Protein AF-A0A562ICQ8-F1 (afdb_monomer)

InterPro domains:
  IPR003374 ApbE-like superfamily [G3DSA:3.10.520.10] (1-75)
  IPR003374 ApbE-like superfamily [SSF143631] (3-71)
  IPR024932 Flavin transferase ApbE [PF02424] (5-63)

Organism: Micromonospora olivasterospora (NCBI:txid1880)

Solvent-accessible surface area (backbone atoms only — not comparable to full-atom values): 4302 Å² total; per-residue (Å²): 132,86,87,64,23,75,14,72,28,60,52,87,89,52,81,61,79,50,54,20,86,91,77,72,44,58,40,70,70,38,49,31,16,33,18,36,20,81,44,48,72,61,1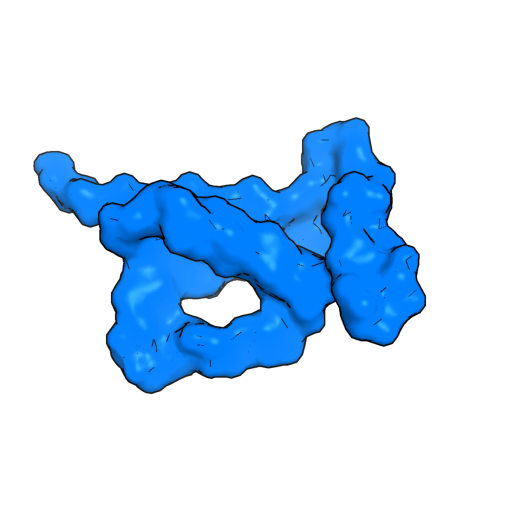3,35,51,49,5,44,50,33,29,33,55,19,82,71,43,60,66,74,47,50,91,84,45,75,40,47,78,48,74,43,58,78,79,134

Mean predicted aligned error: 4.52 Å

Sequence (76 aa):
MTAGAVGTSGVSGRRGHVVDPHTGEPADQLVSATVIGPDLAVADAYATALYAAGPTGLVWFRNGSDYRALFAHRRP

Radius of gyration: 12.37 Å; Cα contacts (8 Å, |Δi|>4): 139; chains: 1; bounding box: 34×24×31 Å

pLDDT: mean 89.19, std 11.4, range [45.28, 97.56]

Structure (mmCIF, N/CA/C/O backbone):
data_AF-A0A562ICQ8-F1
#
_entry.id   AF-A0A562ICQ8-F1
#
loop_
_atom_site.group_PDB
_atom_site.id
_atom_site.type_symbol
_atom_site.label_atom_id
_atom_site.label_alt_id
_atom_site.label_comp_id
_atom_site.label_asym_id
_atom_site.label_entity_id
_atom_site.label_seq_id
_atom_site.pdbx_PDB_ins_code
_atom_site.Cartn_x
_atom_site.Cartn_y
_atom_site.Cartn_z
_atom_site.occupancy
_atom_site.B_iso_or_equiv
_atom_site.auth_seq_id
_atom_site.auth_comp_id
_atom_site.auth_asym_id
_atom_site.auth_atom_id
_atom_site.pdbx_PDB_model_num
ATOM 1 N N . MET A 1 1 ? 22.809 -11.162 -7.101 1.00 45.28 1 MET A N 1
ATOM 2 C CA . MET A 1 1 ? 21.878 -10.287 -6.362 1.00 45.28 1 MET A CA 1
ATOM 3 C C . MET A 1 1 ? 20.759 -9.938 -7.319 1.00 45.28 1 MET A C 1
ATOM 5 O O . MET A 1 1 ? 21.044 -9.352 -8.352 1.00 45.28 1 MET A O 1
ATOM 9 N N . THR A 1 2 ? 19.530 -10.373 -7.072 1.00 53.09 2 THR A N 1
ATOM 10 C CA . THR A 1 2 ? 18.377 -9.863 -7.827 1.00 53.09 2 THR A CA 1
ATOM 11 C C . THR A 1 2 ? 18.107 -8.442 -7.347 1.00 53.09 2 THR A C 1
ATOM 13 O O . THR A 1 2 ? 17.913 -8.238 -6.151 1.00 53.09 2 THR A O 1
ATOM 16 N N . ALA A 1 3 ? 18.175 -7.464 -8.251 1.00 69.81 3 ALA A N 1
ATOM 17 C CA . ALA A 1 3 ? 17.782 -6.091 -7.951 1.00 69.81 3 ALA A CA 1
ATOM 18 C C . ALA A 1 3 ? 16.295 -6.050 -7.556 1.00 69.81 3 ALA A C 1
ATOM 20 O O . ALA A 1 3 ? 15.484 -6.779 -8.128 1.00 69.81 3 ALA A O 1
ATOM 21 N N . GLY A 1 4 ? 15.953 -5.227 -6.566 1.00 85.44 4 GLY A N 1
ATOM 22 C CA . GLY A 1 4 ? 14.590 -5.056 -6.075 1.00 85.44 4 GLY A CA 1
ATOM 23 C C . GLY A 1 4 ? 14.541 -4.093 -4.891 1.00 85.44 4 GLY A C 1
ATOM 24 O O . GLY A 1 4 ? 15.556 -3.833 -4.245 1.00 85.44 4 GLY A O 1
ATOM 25 N N . ALA A 1 5 ? 13.357 -3.565 -4.624 1.00 94.88 5 ALA A N 1
ATOM 26 C CA . ALA A 1 5 ? 13.077 -2.568 -3.606 1.00 94.88 5 ALA A CA 1
ATOM 27 C C . ALA A 1 5 ? 11.924 -3.027 -2.711 1.00 94.88 5 ALA A C 1
ATOM 29 O O . ALA A 1 5 ? 11.024 -3.741 -3.159 1.00 94.88 5 ALA A O 1
ATOM 30 N N . VAL A 1 6 ? 11.954 -2.599 -1.448 1.00 96.19 6 VAL A N 1
ATOM 31 C CA . VAL A 1 6 ? 10.914 -2.884 -0.455 1.00 96.19 6 VAL A CA 1
ATOM 32 C C . VAL A 1 6 ? 10.581 -1.593 0.287 1.00 96.19 6 VAL A C 1
ATOM 34 O O . VAL A 1 6 ? 11.447 -1.032 0.952 1.00 96.19 6 VAL A O 1
ATOM 37 N N . GLY A 1 7 ? 9.334 -1.140 0.178 1.00 96.31 7 GLY A N 1
ATOM 38 C CA . GLY A 1 7 ? 8.762 -0.048 0.970 1.00 96.31 7 GLY A CA 1
ATOM 39 C C . GLY A 1 7 ? 7.833 -0.604 2.046 1.00 96.31 7 GLY A C 1
ATOM 40 O O . GLY A 1 7 ? 7.188 -1.633 1.833 1.00 96.31 7 GLY A O 1
ATOM 41 N N . THR A 1 8 ? 7.770 0.015 3.225 1.00 95.38 8 THR A N 1
ATOM 42 C CA . THR A 1 8 ? 6.856 -0.409 4.302 1.00 95.38 8 THR A CA 1
ATOM 43 C C . THR A 1 8 ? 6.324 0.787 5.074 1.00 95.38 8 THR A C 1
ATOM 45 O O . THR A 1 8 ? 7.093 1.589 5.593 1.00 95.38 8 THR A O 1
ATOM 48 N N . SER A 1 9 ? 5.006 0.831 5.242 1.00 93.31 9 SER A N 1
ATOM 49 C CA . SER A 1 9 ? 4.301 1.799 6.080 1.00 93.31 9 SER A CA 1
ATOM 50 C C . SER A 1 9 ? 3.515 1.060 7.155 1.00 93.31 9 SER A C 1
ATOM 52 O O . SER A 1 9 ? 2.945 -0.004 6.917 1.00 93.31 9 SER A O 1
ATOM 54 N N . GLY A 1 10 ? 3.497 1.590 8.371 1.00 86.94 10 GLY A N 1
ATOM 55 C CA . GLY A 1 10 ? 2.838 0.935 9.493 1.00 86.94 10 GLY A CA 1
ATOM 56 C C . GLY A 1 10 ? 2.995 1.708 10.790 1.00 86.94 10 GLY A C 1
ATOM 57 O O . GLY A 1 10 ? 3.713 2.702 10.874 1.00 86.94 10 GLY A O 1
ATOM 58 N N . VAL A 1 11 ? 2.324 1.232 11.834 1.00 70.38 11 VAL A N 1
ATOM 59 C CA . VAL A 1 11 ? 2.139 1.989 13.084 1.00 70.38 11 VAL A CA 1
ATOM 60 C C . VAL A 1 11 ? 3.237 1.794 14.132 1.00 70.38 11 VAL A C 1
ATOM 62 O O . VAL A 1 11 ? 3.022 2.090 15.309 1.00 70.38 11 VAL A O 1
ATOM 65 N N . SER A 1 12 ? 4.419 1.305 13.752 1.00 60.56 12 SER A N 1
ATOM 66 C CA . SER A 1 12 ? 5.500 1.063 14.713 1.00 60.56 12 SER A CA 1
ATOM 67 C C . SER A 1 12 ? 6.060 2.390 15.249 1.00 60.56 12 SER A C 1
ATOM 69 O O . SER A 1 12 ? 6.935 3.000 14.649 1.00 60.56 12 SER A O 1
ATOM 71 N N . GLY A 1 13 ? 5.517 2.865 16.375 1.00 58.00 13 GLY A N 1
ATOM 72 C CA . GLY A 1 13 ? 6.043 3.989 17.162 1.00 58.00 13 GLY A CA 1
ATOM 73 C C . GLY A 1 13 ? 5.303 5.328 17.038 1.00 58.00 13 GLY A C 1
ATOM 74 O O . GLY A 1 13 ? 5.443 6.160 17.930 1.00 58.00 13 GLY A O 1
ATOM 75 N N . ARG A 1 14 ? 4.474 5.551 16.005 1.00 69.31 14 ARG A N 1
ATOM 76 C CA . ARG A 1 14 ? 3.708 6.806 15.841 1.00 69.31 14 ARG A CA 1
ATOM 77 C C . ARG A 1 14 ? 2.323 6.545 15.254 1.00 69.31 14 ARG A C 1
ATOM 79 O O . ARG A 1 14 ? 2.170 6.372 14.051 1.00 69.31 14 ARG A O 1
ATOM 86 N N . ARG A 1 15 ? 1.291 6.506 16.093 1.00 70.06 15 ARG A N 1
ATOM 87 C CA . ARG A 1 15 ? -0.097 6.377 15.616 1.00 70.06 15 ARG A CA 1
ATOM 88 C C . ARG A 1 15 ? -0.558 7.680 14.959 1.00 70.06 15 ARG A C 1
ATOM 90 O O . ARG A 1 15 ? -0.211 8.752 15.438 1.00 70.06 15 ARG A O 1
ATOM 97 N N . GLY A 1 16 ? -1.295 7.561 13.855 1.00 78.81 16 GLY A N 1
ATOM 98 C CA . GLY A 1 16 ? -1.963 8.671 13.166 1.00 78.81 16 GLY A CA 1
ATOM 99 C C . GLY A 1 16 ? -1.090 9.653 12.383 1.00 78.81 16 GLY A C 1
ATOM 100 O O . GLY A 1 16 ? -1.518 10.773 12.145 1.00 78.81 16 GLY A O 1
ATOM 101 N N . HIS A 1 17 ? 0.121 9.259 11.976 1.00 87.62 17 HIS A N 1
ATOM 102 C CA . HIS A 1 17 ? 0.957 10.093 11.098 1.00 87.62 17 HIS A CA 1
ATOM 103 C C . HIS A 1 17 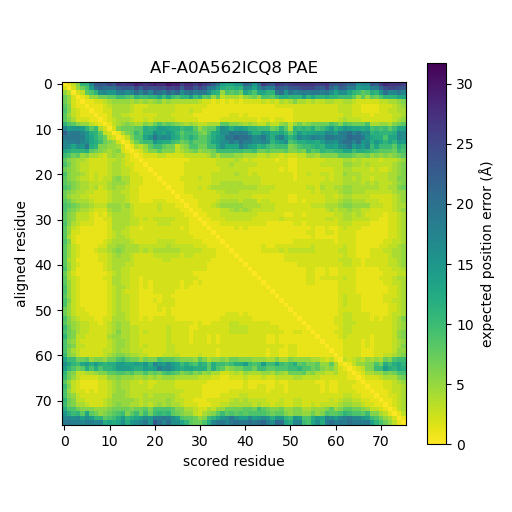? 0.631 9.935 9.603 1.00 87.62 17 HIS A C 1
ATOM 105 O O . HIS A 1 17 ? 1.009 10.795 8.813 1.00 87.62 17 HIS A O 1
ATOM 111 N N . VAL A 1 18 ? -0.054 8.852 9.222 1.00 92.38 18 VAL A N 1
ATOM 112 C CA . VAL A 1 18 ? -0.647 8.695 7.889 1.00 92.38 18 VAL A CA 1
ATOM 113 C C . VAL A 1 18 ? -2.136 8.990 8.000 1.00 92.38 18 VAL A C 1
ATOM 115 O O . VAL A 1 18 ? -2.808 8.469 8.893 1.00 92.38 18 VAL A O 1
ATOM 118 N N . VAL A 1 19 ? -2.623 9.827 7.092 1.00 93.06 19 VAL A N 1
ATOM 119 C CA . VAL A 1 19 ? -4.003 10.307 7.028 1.00 93.06 19 VAL A CA 1
ATOM 120 C C . VAL A 1 19 ? -4.636 9.775 5.750 1.00 93.06 19 VAL A C 1
ATOM 122 O O . VAL A 1 19 ? -3.994 9.791 4.698 1.00 93.06 19 VAL A O 1
ATOM 125 N N . ASP A 1 20 ? -5.878 9.308 5.836 1.00 93.62 20 ASP A N 1
ATOM 126 C CA . ASP A 1 20 ? -6.692 9.040 4.656 1.00 93.62 20 ASP A CA 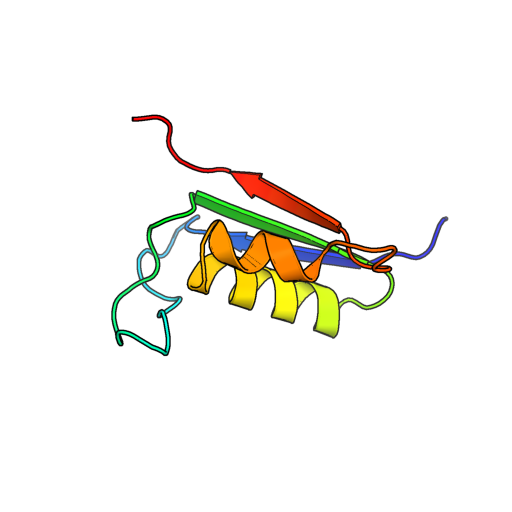1
ATOM 127 C C . ASP A 1 20 ? -7.112 10.386 4.033 1.00 93.62 20 ASP A C 1
ATOM 129 O O . ASP A 1 20 ? -7.858 11.150 4.653 1.00 93.62 20 ASP A O 1
ATOM 133 N N . PRO A 1 21 ? -6.646 10.716 2.815 1.00 93.94 21 PRO A N 1
ATOM 134 C CA . PRO A 1 21 ? -6.915 12.012 2.200 1.00 93.94 21 PRO A CA 1
ATOM 135 C C . PRO A 1 21 ? -8.390 12.223 1.826 1.00 93.94 21 PRO A C 1
ATOM 137 O O . PRO A 1 21 ? -8.784 13.359 1.573 1.00 93.94 21 PRO A O 1
ATOM 140 N N . HIS A 1 22 ? -9.207 11.167 1.766 1.00 93.69 22 HIS A N 1
ATOM 141 C CA . HIS A 1 22 ? -10.632 11.279 1.450 1.00 93.69 22 HIS A CA 1
ATOM 142 C C . HIS A 1 22 ? -11.478 11.660 2.665 1.00 93.69 22 HIS A C 1
ATOM 144 O O . HIS A 1 22 ? -12.519 12.296 2.504 1.00 93.69 22 HIS A O 1
ATOM 150 N N . THR A 1 23 ? -11.042 11.271 3.863 1.00 93.69 23 THR A N 1
ATOM 151 C CA . THR A 1 23 ? -11.778 11.489 5.117 1.00 93.69 23 THR A CA 1
ATOM 152 C C . THR A 1 23 ? -11.122 12.531 6.018 1.00 93.69 23 THR A C 1
ATOM 154 O O . THR A 1 23 ? -11.809 13.157 6.817 1.00 93.69 23 THR A O 1
ATOM 157 N N . GLY A 1 24 ? -9.812 12.751 5.880 1.00 94.38 24 GLY A N 1
ATOM 158 C CA . GLY A 1 24 ? -9.018 13.587 6.781 1.00 94.38 24 GLY A CA 1
ATOM 159 C C . GLY A 1 24 ? -8.654 12.899 8.100 1.00 94.38 24 GLY A C 1
ATOM 160 O O . GLY A 1 24 ? -7.973 13.502 8.928 1.00 94.38 24 GLY A O 1
ATOM 161 N N . GLU A 1 25 ? -9.061 11.643 8.290 1.00 93.81 25 GLU A N 1
ATOM 162 C CA . GLU A 1 25 ? -8.856 10.899 9.529 1.00 93.81 25 GLU A CA 1
ATOM 163 C C . GLU A 1 25 ? -7.563 10.058 9.500 1.00 93.81 25 GLU A C 1
ATOM 165 O O . GLU A 1 25 ? -7.107 9.624 8.434 1.00 93.81 25 GLU A O 1
ATOM 170 N N . PRO A 1 26 ? -6.947 9.788 10.665 1.00 93.19 26 PRO A N 1
ATOM 171 C CA . PRO A 1 26 ? -5.854 8.829 10.795 1.00 93.19 26 PRO A CA 1
ATOM 172 C C . PRO A 1 26 ? -6.181 7.448 10.207 1.00 93.19 26 PRO A C 1
ATOM 174 O O . PRO A 1 26 ? -7.164 6.822 10.593 1.00 93.19 26 PRO A O 1
ATOM 177 N N . ALA A 1 27 ? -5.303 6.915 9.356 1.00 92.38 27 ALA A N 1
ATOM 178 C CA . ALA A 1 27 ? -5.472 5.568 8.813 1.00 92.38 27 ALA A CA 1
ATOM 179 C C . ALA A 1 27 ? -5.224 4.482 9.882 1.00 92.38 27 ALA A C 1
ATOM 181 O O . ALA A 1 27 ? -4.144 4.415 10.489 1.00 92.38 27 ALA A O 1
ATOM 182 N N . ASP A 1 28 ? -6.213 3.606 10.089 1.00 90.62 28 ASP A N 1
ATOM 183 C CA . ASP A 1 28 ? -6.216 2.572 11.134 1.00 90.62 28 ASP A CA 1
ATOM 184 C C . ASP A 1 28 ? -6.662 1.171 10.663 1.00 90.62 28 ASP A C 1
ATOM 186 O O . ASP A 1 28 ? -6.630 0.214 11.443 1.00 90.62 28 ASP A O 1
ATOM 190 N N . GLN A 1 29 ? -7.017 1.024 9.382 1.00 90.75 29 GLN A N 1
ATOM 191 C CA . GLN A 1 29 ? -7.542 -0.226 8.819 1.00 90.75 29 GLN A CA 1
ATOM 192 C C . GLN A 1 29 ? -6.486 -1.340 8.713 1.00 90.75 29 GLN A C 1
ATOM 194 O O . GLN A 1 29 ? -6.818 -2.528 8.743 1.00 90.75 29 GLN A O 1
ATOM 199 N N . LEU A 1 30 ? -5.207 -0.974 8.586 1.00 91.81 30 LEU A N 1
ATOM 200 C CA . LEU A 1 30 ? -4.073 -1.895 8.512 1.00 91.81 30 LEU A CA 1
ATOM 201 C C . LEU A 1 30 ? -3.102 -1.650 9.673 1.00 91.81 30 LEU A C 1
ATOM 203 O O . LEU A 1 30 ? -2.934 -0.537 10.158 1.00 91.81 30 LEU A O 1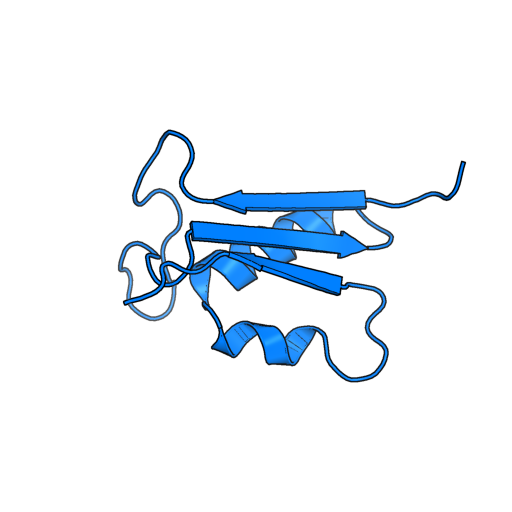
ATOM 207 N N . VAL A 1 31 ? -2.422 -2.708 10.115 1.00 92.12 31 VAL A N 1
ATOM 208 C CA . VAL A 1 31 ? -1.281 -2.625 11.043 1.00 92.12 31 VAL A CA 1
ATOM 209 C C . VAL A 1 31 ? -0.020 -2.215 10.286 1.00 92.12 31 VAL A C 1
ATOM 211 O O . VAL A 1 31 ? 0.754 -1.379 10.758 1.00 92.12 31 VAL A O 1
ATOM 214 N N . SER A 1 32 ? 0.180 -2.807 9.112 1.00 94.00 32 SER A N 1
ATOM 215 C CA . SER A 1 32 ? 1.256 -2.469 8.190 1.00 94.00 32 SER A CA 1
ATOM 216 C C . SER A 1 32 ? 0.885 -2.833 6.754 1.00 94.00 32 SER A C 1
ATOM 218 O O . SER A 1 32 ? 0.096 -3.749 6.508 1.00 94.00 32 SER A O 1
ATOM 220 N N . ALA A 1 33 ? 1.492 -2.120 5.814 1.00 95.94 33 ALA A N 1
ATOM 221 C CA . ALA A 1 33 ? 1.484 -2.385 4.387 1.00 95.94 33 ALA A CA 1
ATOM 222 C C . ALA A 1 33 ? 2.934 -2.386 3.888 1.00 95.94 33 ALA A C 1
ATOM 224 O O . ALA A 1 33 ? 3.686 -1.447 4.139 1.00 95.94 33 ALA A O 1
ATOM 225 N N . THR A 1 34 ? 3.323 -3.439 3.185 1.00 96.81 34 THR A N 1
ATOM 226 C CA . THR A 1 34 ? 4.645 -3.615 2.585 1.00 96.81 34 THR A CA 1
ATOM 227 C C . THR A 1 34 ? 4.473 -3.822 1.093 1.00 96.81 34 THR A C 1
ATOM 229 O O . THR A 1 34 ? 3.625 -4.605 0.668 1.00 96.81 34 THR A O 1
ATOM 232 N N . VAL A 1 35 ? 5.288 -3.148 0.290 1.00 97.44 35 VAL A N 1
ATOM 233 C CA . VAL A 1 35 ? 5.262 -3.268 -1.167 1.00 97.44 35 VAL A CA 1
ATOM 234 C C . VAL A 1 35 ? 6.660 -3.581 -1.675 1.00 97.44 35 VAL A C 1
ATOM 236 O O . VAL A 1 35 ? 7.635 -2.955 -1.270 1.00 97.44 35 VAL A O 1
ATOM 239 N N . ILE A 1 36 ? 6.746 -4.572 -2.557 1.00 96.06 36 ILE A N 1
ATOM 240 C CA . ILE A 1 36 ? 7.979 -5.030 -3.200 1.00 96.06 36 ILE A CA 1
ATOM 241 C C . ILE A 1 36 ? 7.882 -4.700 -4.688 1.00 96.06 36 ILE A C 1
ATOM 243 O O . ILE A 1 36 ? 6.837 -4.957 -5.281 1.00 96.06 36 ILE A O 1
ATOM 247 N N . GLY A 1 37 ? 8.945 -4.175 -5.296 1.00 95.31 37 GLY A N 1
ATOM 248 C CA . GLY A 1 37 ? 8.978 -3.866 -6.729 1.00 95.31 37 GLY A CA 1
ATOM 249 C C . GLY A 1 37 ? 10.367 -3.464 -7.236 1.00 95.31 37 GLY A C 1
ATOM 250 O O . GLY A 1 37 ? 11.345 -3.609 -6.504 1.00 95.31 37 GLY A O 1
ATOM 251 N N . PRO A 1 38 ? 10.489 -2.983 -8.482 1.00 95.44 38 PRO A N 1
ATOM 252 C CA . PRO A 1 38 ? 11.782 -2.650 -9.087 1.00 95.44 38 PRO A CA 1
ATOM 253 C C . PRO A 1 38 ? 12.383 -1.317 -8.606 1.00 95.44 38 PRO A C 1
ATOM 255 O O . PRO A 1 38 ? 13.600 -1.159 -8.657 1.00 95.44 38 PRO A O 1
ATOM 258 N N . ASP A 1 39 ? 11.556 -0.380 -8.131 1.00 95.00 39 ASP A N 1
ATOM 259 C CA . ASP A 1 39 ? 11.967 0.974 -7.730 1.00 95.00 39 ASP A CA 1
ATOM 260 C C . ASP A 1 39 ? 11.561 1.292 -6.282 1.00 95.00 39 ASP A C 1
ATOM 262 O O . ASP A 1 39 ? 10.424 1.030 -5.879 1.00 95.00 39 ASP A O 1
ATOM 266 N N . LEU A 1 40 ? 12.492 1.863 -5.508 1.00 95.19 40 LEU A N 1
ATOM 267 C CA . LEU A 1 40 ? 12.297 2.147 -4.083 1.00 95.19 40 LEU A CA 1
ATOM 268 C C . LEU A 1 40 ? 11.297 3.273 -3.837 1.00 95.19 40 LEU A C 1
ATOM 270 O O . LEU A 1 40 ? 10.447 3.130 -2.963 1.00 95.19 40 LEU A O 1
ATOM 274 N N . ALA A 1 41 ? 11.382 4.370 -4.591 1.00 96.56 41 ALA A N 1
ATOM 275 C CA . ALA A 1 41 ? 10.510 5.522 -4.391 1.00 96.56 41 ALA A CA 1
ATOM 276 C C . ALA A 1 41 ? 9.052 5.148 -4.682 1.00 96.56 41 ALA A C 1
ATOM 278 O O . ALA A 1 41 ? 8.147 5.506 -3.929 1.00 96.56 41 ALA A O 1
ATOM 279 N N . VAL A 1 42 ? 8.824 4.359 -5.732 1.00 96.81 42 VAL A N 1
ATOM 280 C CA . VAL A 1 42 ? 7.487 3.870 -6.078 1.00 96.81 42 VAL A CA 1
ATOM 281 C C . VAL A 1 42 ? 6.992 2.828 -5.070 1.00 96.81 42 VAL A C 1
ATOM 283 O O . VAL A 1 42 ? 5.827 2.876 -4.677 1.00 96.81 42 VAL A O 1
ATOM 286 N N . ALA A 1 43 ? 7.845 1.906 -4.609 1.00 97.06 43 ALA A N 1
ATOM 287 C CA . ALA A 1 43 ? 7.460 0.929 -3.587 1.00 97.06 43 ALA A CA 1
ATOM 288 C C . ALA A 1 43 ? 7.077 1.605 -2.257 1.00 97.06 43 ALA A C 1
ATOM 290 O O . ALA A 1 43 ? 6.079 1.231 -1.643 1.00 97.06 43 ALA A O 1
ATOM 291 N N . ASP A 1 44 ? 7.830 2.620 -1.832 1.00 96.81 44 ASP A N 1
ATOM 292 C CA . ASP A 1 44 ? 7.559 3.394 -0.617 1.00 96.81 44 ASP A CA 1
ATOM 293 C C . ASP A 1 44 ? 6.267 4.222 -0.727 1.00 96.81 44 ASP A C 1
ATOM 295 O O . ASP A 1 44 ? 5.416 4.198 0.170 1.00 96.81 44 ASP A O 1
ATOM 299 N N . ALA A 1 45 ? 6.048 4.860 -1.882 1.00 97.25 45 ALA A N 1
ATOM 300 C CA . ALA A 1 45 ? 4.808 5.575 -2.170 1.00 97.25 45 ALA A CA 1
ATOM 301 C C . ALA A 1 45 ? 3.590 4.639 -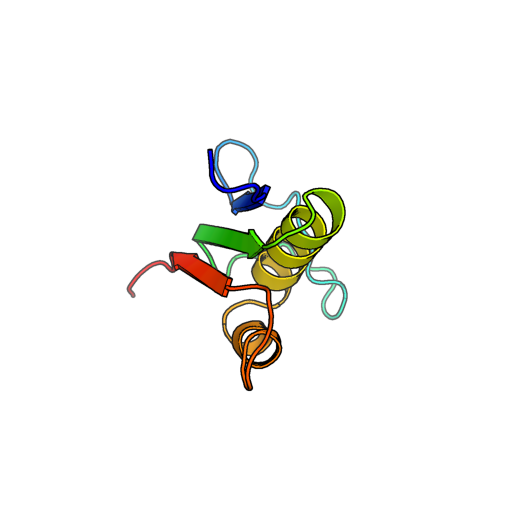2.141 1.00 97.25 45 ALA A C 1
ATOM 303 O O . ALA A 1 45 ? 2.582 4.953 -1.504 1.00 97.25 45 ALA A O 1
ATOM 304 N N . TYR A 1 46 ? 3.682 3.463 -2.772 1.00 97.56 46 TYR A N 1
ATOM 305 C CA . TYR A 1 46 ? 2.608 2.472 -2.737 1.00 97.56 46 TYR A CA 1
ATOM 306 C C . TYR A 1 46 ? 2.363 1.917 -1.335 1.00 97.56 46 TYR A C 1
ATOM 308 O O . TYR A 1 46 ? 1.207 1.690 -0.985 1.00 97.56 46 TYR A O 1
ATOM 316 N N . ALA A 1 47 ? 3.405 1.703 -0.527 1.00 97.38 47 ALA A N 1
ATOM 317 C CA . ALA A 1 47 ? 3.239 1.258 0.854 1.00 97.38 47 ALA A CA 1
ATOM 318 C C . ALA A 1 47 ? 2.436 2.285 1.671 1.00 97.38 47 ALA A C 1
ATOM 320 O O . ALA A 1 47 ? 1.486 1.911 2.363 1.00 97.38 47 ALA A O 1
ATOM 321 N N . THR A 1 48 ? 2.739 3.576 1.505 1.00 96.38 48 THR A N 1
ATOM 322 C CA . THR A 1 48 ? 2.026 4.670 2.184 1.00 96.38 48 THR A CA 1
ATOM 323 C C . THR A 1 48 ? 0.585 4.783 1.695 1.00 96.38 48 THR A C 1
ATOM 325 O O . THR A 1 48 ? -0.343 4.837 2.503 1.00 96.38 48 THR A O 1
ATOM 328 N N . ALA A 1 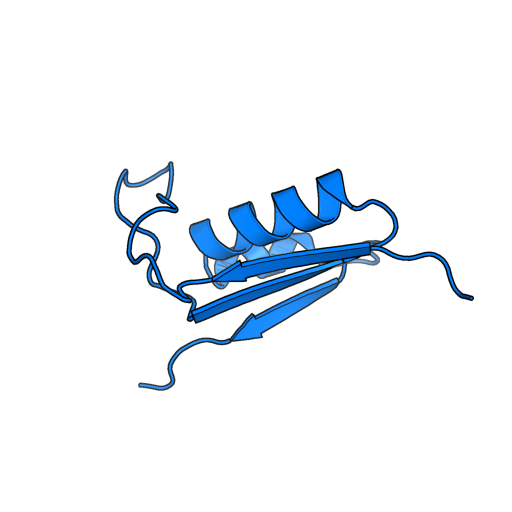49 ? 0.378 4.752 0.376 1.00 96.88 49 ALA A N 1
ATOM 329 C CA . ALA A 1 49 ? -0.949 4.814 -0.227 1.00 96.88 49 ALA A CA 1
ATOM 330 C C . ALA A 1 49 ? -1.821 3.618 0.180 1.00 96.88 49 ALA A C 1
ATOM 332 O O . ALA A 1 49 ? -2.994 3.793 0.502 1.00 96.88 49 ALA A O 1
ATOM 333 N N . LEU A 1 50 ? -1.258 2.405 0.208 1.00 97.06 50 LEU A N 1
ATOM 334 C CA . LEU A 1 50 ? -1.987 1.197 0.593 1.00 97.06 50 LEU A CA 1
ATOM 335 C C . LEU A 1 50 ? -2.336 1.214 2.082 1.00 97.06 50 LEU A C 1
ATOM 337 O O . LEU A 1 50 ? -3.435 0.814 2.455 1.00 97.06 50 LEU A O 1
ATOM 341 N N . TYR A 1 51 ? -1.427 1.701 2.928 1.00 95.81 51 TYR A N 1
ATOM 342 C CA . TYR A 1 51 ? -1.709 1.887 4.347 1.00 95.81 51 TYR A CA 1
ATOM 343 C C . TYR A 1 51 ? -2.869 2.874 4.566 1.00 95.81 51 TYR A C 1
ATOM 345 O O . TYR A 1 51 ? -3.749 2.591 5.376 1.00 95.81 51 TYR A O 1
ATOM 353 N N . ALA A 1 52 ? -2.909 3.979 3.811 1.00 95.56 52 ALA A N 1
ATOM 354 C CA . ALA A 1 52 ? -3.988 4.968 3.878 1.00 95.56 52 ALA A CA 1
ATOM 355 C C . ALA A 1 52 ? -5.332 4.434 3.348 1.00 95.56 52 ALA A C 1
ATOM 357 O O . ALA A 1 52 ? -6.355 4.583 4.007 1.00 95.56 52 ALA A O 1
ATOM 358 N N . ALA A 1 53 ? -5.334 3.779 2.182 1.00 95.19 53 ALA A N 1
ATOM 359 C CA . ALA A 1 53 ? -6.550 3.275 1.533 1.00 95.19 53 ALA A CA 1
ATOM 360 C C . ALA A 1 53 ? -7.124 1.998 2.176 1.00 95.19 53 ALA A C 1
ATOM 362 O O . ALA A 1 53 ? -8.270 1.614 1.915 1.00 95.19 53 ALA A O 1
ATOM 363 N N . GLY A 1 54 ? -6.320 1.293 2.974 1.00 93.81 54 GLY A N 1
ATOM 364 C CA . GLY A 1 54 ? -6.693 0.011 3.553 1.00 93.81 54 GLY A CA 1
ATOM 365 C C . GLY A 1 54 ? -6.862 -1.101 2.502 1.00 93.81 54 GLY A C 1
ATOM 366 O O . GLY A 1 54 ? -6.343 -1.008 1.385 1.00 93.81 54 GLY A O 1
ATOM 367 N N . PRO A 1 55 ? -7.598 -2.185 2.823 1.00 93.81 55 PRO A N 1
ATOM 368 C CA . PRO A 1 55 ? -7.732 -3.360 1.952 1.00 93.81 55 PRO A CA 1
ATOM 369 C C . PRO A 1 55 ? -8.269 -3.075 0.541 1.00 93.81 55 PRO A C 1
ATOM 371 O O . PRO A 1 55 ? -8.028 -3.860 -0.377 1.00 93.81 55 PRO A O 1
ATOM 374 N N . THR A 1 56 ? -8.980 -1.962 0.339 1.00 93.44 56 THR A N 1
ATOM 375 C CA . THR A 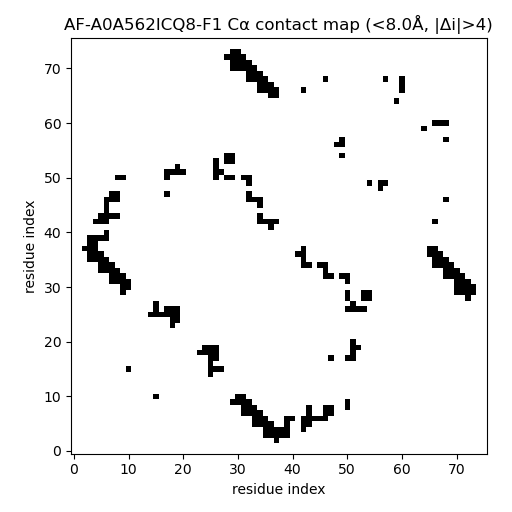1 56 ? -9.502 -1.571 -0.981 1.00 93.44 56 THR A CA 1
ATOM 376 C C . THR A 1 56 ? -8.384 -1.286 -1.991 1.00 93.44 56 THR A C 1
ATOM 378 O O . THR A 1 56 ? -8.520 -1.632 -3.167 1.00 93.44 56 THR A O 1
ATOM 381 N N . GLY A 1 57 ? -7.235 -0.771 -1.533 1.00 95.00 57 GLY A N 1
ATOM 382 C CA . GLY A 1 57 ? -6.065 -0.480 -2.367 1.00 95.00 57 GLY A CA 1
ATOM 383 C C . GLY A 1 57 ? -5.389 -1.722 -2.959 1.00 95.00 57 GLY A C 1
ATOM 384 O O . GLY A 1 57 ? -4.621 -1.621 -3.911 1.00 95.00 57 GLY A O 1
ATOM 385 N N . LEU A 1 58 ? -5.716 -2.932 -2.484 1.00 94.56 58 LEU A N 1
ATOM 386 C CA . LEU A 1 58 ? -5.175 -4.179 -3.045 1.00 94.56 58 LEU A CA 1
ATOM 387 C C . LEU A 1 58 ? -5.547 -4.388 -4.520 1.00 94.56 58 LEU A C 1
ATOM 389 O O . LEU A 1 58 ? -4.918 -5.192 -5.210 1.00 94.56 58 LEU A O 1
ATOM 393 N N . VAL A 1 59 ? -6.556 -3.671 -5.024 1.00 94.94 59 VAL A N 1
ATOM 394 C CA . VAL A 1 59 ? -6.923 -3.688 -6.444 1.00 94.94 59 VAL A CA 1
ATOM 395 C C . VAL A 1 59 ? -5.798 -3.173 -7.353 1.00 94.94 59 VAL A C 1
ATOM 397 O O . VAL A 1 59 ? -5.691 -3.650 -8.481 1.00 94.94 59 VAL A O 1
ATOM 400 N N . TRP A 1 60 ? -4.919 -2.285 -6.868 1.00 95.06 60 TRP A N 1
ATOM 401 C CA . TRP A 1 60 ? -3.822 -1.696 -7.652 1.00 95.06 60 TRP A CA 1
ATOM 402 C C . TRP A 1 60 ? -2.738 -2.707 -8.051 1.00 95.06 60 TRP A C 1
ATOM 404 O O . TRP A 1 60 ? -2.027 -2.498 -9.028 1.00 95.06 60 TRP A O 1
ATOM 414 N N . PHE A 1 61 ? -2.618 -3.817 -7.316 1.00 94.81 61 PHE A N 1
ATOM 415 C CA . PHE A 1 61 ? -1.579 -4.835 -7.526 1.00 94.81 61 PHE A CA 1
ATOM 416 C C . PHE A 1 61 ? -2.071 -6.046 -8.332 1.00 94.81 61 PHE A C 1
ATOM 418 O O . PHE A 1 61 ? -1.394 -7.071 -8.413 1.00 94.81 61 PHE A O 1
ATOM 425 N N . ARG A 1 62 ? -3.274 -5.968 -8.907 1.00 88.44 62 ARG A N 1
ATOM 426 C CA . ARG A 1 62 ? -3.827 -7.024 -9.764 1.00 88.44 62 ARG A CA 1
ATOM 427 C C . ARG A 1 62 ? -3.243 -6.925 -11.184 1.00 88.44 62 ARG A C 1
ATOM 429 O O . ARG A 1 62 ? -2.664 -5.914 -11.555 1.00 88.44 62 ARG A O 1
ATOM 436 N N . ASN A 1 63 ? -3.426 -7.976 -11.987 1.00 81.44 63 ASN A N 1
ATOM 437 C CA . ASN A 1 63 ? -3.135 -8.005 -13.432 1.00 81.44 63 ASN A CA 1
ATOM 438 C C . ASN A 1 63 ? -1.673 -7.730 -13.841 1.00 81.44 63 ASN A C 1
ATOM 440 O O . ASN A 1 63 ? -1.411 -6.866 -14.669 1.00 81.44 63 ASN A O 1
ATOM 444 N N . GLY A 1 64 ? -0.718 -8.502 -13.315 1.00 80.56 64 GLY A N 1
ATOM 445 C CA . GLY A 1 64 ? 0.662 -8.461 -13.819 1.00 80.56 64 GLY A CA 1
ATOM 446 C C . GLY A 1 64 ? 1.453 -7.214 -13.418 1.00 80.56 64 GLY A C 1
ATOM 447 O O . GLY A 1 64 ? 2.423 -6.886 -14.087 1.00 80.56 64 GLY A O 1
ATOM 448 N N . SER A 1 65 ? 1.052 -6.534 -12.338 1.00 87.62 65 SER A N 1
ATOM 449 C CA . SER A 1 65 ? 1.852 -5.460 -11.747 1.00 87.62 65 SER A CA 1
ATOM 450 C C . SER A 1 65 ? 3.253 -5.958 -11.374 1.00 87.62 65 SER A C 1
ATOM 452 O O . SER A 1 65 ? 3.404 -7.022 -10.764 1.00 87.62 65 SER A O 1
ATOM 454 N N . ASP A 1 66 ? 4.267 -5.147 -11.678 1.00 93.69 66 ASP A N 1
ATOM 455 C CA . ASP A 1 66 ? 5.643 -5.352 -11.210 1.00 93.69 66 ASP A CA 1
ATOM 456 C C . ASP A 1 66 ? 5.783 -5.125 -9.694 1.00 93.69 66 ASP A C 1
ATOM 458 O O . ASP A 1 66 ? 6.821 -5.435 -9.105 1.00 93.69 66 ASP A O 1
ATOM 462 N N . TYR A 1 67 ? 4.727 -4.613 -9.052 1.00 95.31 67 TYR A N 1
ATOM 463 C CA . TYR A 1 67 ? 4.654 -4.391 -7.616 1.00 95.31 67 TYR A CA 1
ATOM 464 C C . TYR A 1 67 ? 3.755 -5.425 -6.941 1.00 95.31 67 TYR A C 1
ATOM 466 O O . TYR A 1 67 ? 2.676 -5.772 -7.423 1.00 95.31 67 TYR A O 1
ATOM 474 N N . ARG A 1 68 ? 4.183 -5.899 -5.772 1.00 95.56 68 ARG A N 1
ATOM 475 C CA .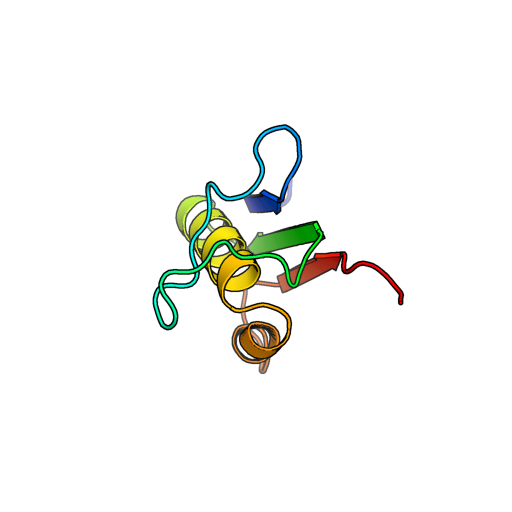 ARG A 1 68 ? 3.461 -6.886 -4.963 1.00 95.56 68 ARG A CA 1
ATOM 476 C C . ARG A 1 68 ? 3.262 -6.362 -3.555 1.00 95.56 68 ARG A C 1
ATOM 478 O O 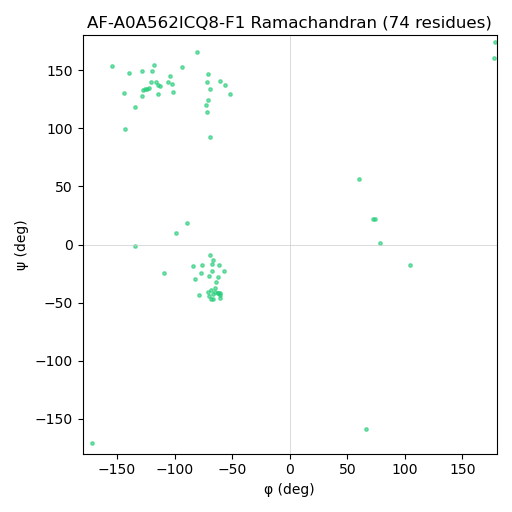. ARG A 1 68 ? 4.215 -5.889 -2.944 1.00 95.56 68 ARG A O 1
ATOM 485 N N . ALA A 1 69 ? 2.048 -6.501 -3.037 1.00 95.56 69 ALA A N 1
ATOM 486 C CA . ALA A 1 69 ? 1.702 -6.065 -1.692 1.00 95.56 69 ALA A CA 1
ATOM 487 C C . ALA A 1 69 ? 1.638 -7.235 -0.701 1.00 95.56 69 ALA A C 1
ATOM 489 O O . ALA A 1 69 ? 1.062 -8.286 -0.988 1.00 95.56 69 ALA A O 1
ATOM 490 N N . LEU A 1 70 ? 2.177 -7.009 0.493 1.00 94.44 70 LEU A N 1
ATOM 491 C CA . LEU A 1 70 ? 1.906 -7.759 1.713 1.00 94.44 70 LEU A CA 1
ATOM 492 C C . LEU A 1 70 ? 1.252 -6.800 2.711 1.00 94.44 70 LEU A C 1
ATOM 494 O O . LEU A 1 70 ? 1.668 -5.652 2.827 1.00 94.44 70 LEU A O 1
ATOM 498 N N . PHE A 1 71 ? 0.253 -7.252 3.458 1.00 92.75 71 PHE A N 1
ATOM 499 C CA . PHE A 1 71 ? -0.395 -6.420 4.468 1.00 92.75 71 PHE A CA 1
ATOM 500 C C . PHE A 1 71 ? -0.684 -7.230 5.725 1.00 92.75 71 PHE A C 1
ATOM 502 O O . PHE A 1 71 ? -0.962 -8.428 5.661 1.00 92.75 71 PHE A O 1
ATOM 509 N N . ALA A 1 72 ? -0.635 -6.560 6.869 1.00 91.31 72 ALA A N 1
ATOM 510 C CA . ALA A 1 72 ? -1.107 -7.090 8.135 1.00 91.31 72 ALA A CA 1
ATOM 511 C C . ALA A 1 72 ? -2.307 -6.262 8.583 1.00 91.31 72 ALA A C 1
ATOM 513 O O . ALA A 1 72 ? -2.234 -5.037 8.648 1.00 91.31 72 ALA A O 1
ATOM 514 N N . HIS A 1 73 ? -3.402 -6.927 8.925 1.00 86.81 73 HIS A N 1
ATOM 515 C CA . HIS A 1 73 ? -4.561 -6.308 9.558 1.00 86.81 73 HIS A CA 1
ATOM 516 C C . HIS A 1 73 ? -4.756 -6.930 10.942 1.00 86.81 73 HIS A C 1
ATOM 518 O O . HIS A 1 73 ? -4.345 -8.070 11.183 1.00 86.81 73 HIS A O 1
ATOM 524 N N . ARG A 1 74 ? -5.383 -6.203 11.873 1.00 78.94 74 ARG A N 1
ATOM 525 C CA . ARG A 1 74 ? -5.826 -6.840 13.119 1.00 78.94 74 ARG A CA 1
ATOM 526 C C . ARG A 1 74 ? -6.974 -7.782 12.784 1.00 78.94 74 ARG A C 1
ATOM 528 O O . ARG A 1 74 ? -7.865 -7.420 12.015 1.00 78.94 74 ARG A O 1
ATOM 535 N N . ARG A 1 75 ? -6.935 -9.002 13.315 1.00 69.19 75 ARG A N 1
ATOM 536 C CA . ARG A 1 75 ? -8.139 -9.836 13.349 1.00 69.19 75 ARG A CA 1
ATOM 537 C C . ARG A 1 75 ? -9.115 -9.234 14.374 1.00 69.19 75 ARG A C 1
ATOM 539 O O . ARG A 1 75 ? -8.622 -8.624 15.326 1.00 69.19 75 ARG A O 1
ATOM 546 N N . PRO A 1 76 ? -10.433 -9.341 14.136 1.00 63.09 76 PRO A N 1
ATOM 547 C CA . PRO A 1 76 ? -11.436 -8.909 15.104 1.00 63.09 76 PRO A CA 1
ATOM 548 C C . PRO A 1 76 ? -11.277 -9.643 16.439 1.00 63.09 76 PRO A C 1
ATOM 550 O O . PRO A 1 76 ? -10.791 -10.801 16.420 1.00 63.09 76 PRO A O 1
#

Nearest PDB structures (foldseek):
  6nxj-assembly1_A  TM=7.233E-01  e=1.206E-02  Vibrio cholerae
  6nxi-assembly1_A  TM=7.102E-01  e=1.386E-02  Vibrio cholerae
  4xgx-assembly1_A  TM=6.722E-01  e=1.125E-02  Escherichia coli K-12
  6nxj-assembly2_B  TM=6.556E-01  e=1.206E-02  Vibrio cholerae
  5mgy-assembly3_G  TM=7.200E-01  e=3.924E-02  Stutzerimonas stutzeri ATCC 14405 = CCUG 16156

Foldseek 3Di:
DPAKEKAKDAPVPHFQPQEQPVPRGTQQQFRMKMKMARDHVVRNVLRSVCSNVDPVSCVVCPDPDRMDMDTHGDDD

Secondary structure (DSSP, 8-state):
----EEEEEE-SS-TT-SB-TTT-SBP-S-SEEEEEES-HHHHHHHHHHHHHHGGGGGGGG-SS-S-EEEEE----